Protein AF-A0A142BHB5-F1 (afdb_monomer)

Nearest PDB structures (foldseek):
  3bd1-assembly1_A-1  TM=8.696E-01  e=3.584E-03  Xylella fastidiosa subsp. sandyi Ann-1
  1rzs-assembly1_A  TM=8.654E-01  e=3.312E-02  Lederbergvirus P22
  5w8y-assembly1_A  TM=6.841E-01  e=2.803E-02  Xylella fastidiosa subsp. sandyi Ann-1
  6on0-assembly1_B  TM=8.286E-01  e=1.125E-01  Ravinvirus N15

Structure (mmCIF, N/CA/C/O backbone):
data_AF-A0A142BHB5-F1
#
_entry.id   AF-A0A142BHB5-F1
#
loop_
_atom_site.group_PDB
_atom_site.id
_atom_site.type_symbol
_atom_site.label_atom_id
_atom_site.label_alt_id
_atom_site.label_comp_id
_atom_site.label_asym_id
_atom_site.label_entity_id
_atom_site.label_seq_id
_atom_site.pdbx_PDB_ins_code
_atom_site.Cartn_x
_atom_site.Cartn_y
_atom_site.Cartn_z
_atom_site.occupancy
_atom_site.B_iso_or_equiv
_atom_site.auth_seq_id
_atom_site.auth_comp_id
_atom_site.auth_asym_id
_atom_site.auth_atom_id
_atom_site.pdbx_PDB_model_num
ATOM 1 N N . MET A 1 1 ? -2.977 -4.627 -15.072 1.00 60.56 1 MET A N 1
ATOM 2 C CA . MET A 1 1 ? -3.591 -4.124 -13.820 1.00 60.56 1 MET A CA 1
ATOM 3 C C . MET A 1 1 ? -2.472 -3.543 -12.978 1.00 60.56 1 MET A C 1
ATOM 5 O O . MET A 1 1 ? -1.532 -4.279 -12.717 1.00 60.56 1 MET A O 1
ATOM 9 N N . ASN A 1 2 ? -2.521 -2.247 -12.652 1.00 85.94 2 ASN A N 1
ATOM 10 C CA . ASN A 1 2 ? -1.449 -1.581 -11.903 1.00 85.94 2 ASN A CA 1
ATOM 11 C C . ASN A 1 2 ? -1.370 -2.110 -10.461 1.00 85.94 2 ASN A C 1
ATOM 13 O O . ASN A 1 2 ? -2.351 -2.641 -9.920 1.00 85.94 2 ASN A O 1
ATOM 17 N N . THR A 1 3 ? -0.199 -1.986 -9.840 1.00 91.62 3 THR A N 1
ATOM 18 C CA . THR A 1 3 ? 0.043 -2.564 -8.507 1.00 91.62 3 THR A CA 1
ATOM 19 C C . THR A 1 3 ? -0.830 -1.918 -7.435 1.00 91.62 3 THR A C 1
ATOM 21 O O . THR A 1 3 ? -1.293 -2.600 -6.523 1.00 91.62 3 THR A O 1
ATOM 24 N N . TYR A 1 4 ? -1.184 -0.641 -7.599 1.00 93.00 4 TYR A N 1
ATOM 25 C CA . TYR A 1 4 ? -2.137 0.044 -6.726 1.00 93.00 4 TYR A CA 1
ATOM 26 C C . TYR A 1 4 ? -3.521 -0.614 -6.690 1.00 93.00 4 TYR A C 1
ATOM 28 O O . TYR A 1 4 ? -4.082 -0.801 -5.612 1.00 93.00 4 TYR A O 1
ATOM 36 N N . LYS A 1 5 ? -4.085 -1.007 -7.842 1.00 93.44 5 LYS A N 1
ATOM 37 C CA . LYS A 1 5 ? -5.384 -1.702 -7.869 1.00 93.44 5 LYS A CA 1
ATOM 38 C C . LYS A 1 5 ? -5.304 -3.077 -7.215 1.00 93.44 5 LYS A C 1
ATOM 40 O O . LYS A 1 5 ? -6.257 -3.458 -6.542 1.00 93.44 5 LYS A O 1
ATOM 45 N N . LYS A 1 6 ? -4.187 -3.801 -7.372 1.00 93.56 6 LYS A N 1
ATOM 46 C CA . LYS A 1 6 ? -3.955 -5.068 -6.652 1.00 93.56 6 LYS A CA 1
ATOM 47 C C . LYS A 1 6 ? -3.936 -4.838 -5.139 1.00 93.56 6 LYS A C 1
ATOM 49 O O . LYS A 1 6 ? -4.655 -5.512 -4.411 1.00 93.56 6 LYS A O 1
ATOM 54 N N . LEU A 1 7 ? -3.200 -3.823 -4.683 1.00 93.62 7 LEU A N 1
ATOM 55 C CA . LEU A 1 7 ? -3.119 -3.456 -3.270 1.00 93.62 7 LEU A CA 1
ATOM 56 C C . LEU A 1 7 ? -4.490 -3.073 -2.698 1.00 93.62 7 LEU A C 1
ATOM 58 O O . LEU A 1 7 ? -4.870 -3.531 -1.622 1.00 93.62 7 LEU A O 1
ATOM 62 N N . LEU A 1 8 ? -5.260 -2.272 -3.437 1.00 94.12 8 LEU A N 1
ATOM 63 C CA . LEU A 1 8 ? -6.614 -1.889 -3.046 1.00 94.12 8 LEU A CA 1
ATOM 64 C C . LEU A 1 8 ? -7.568 -3.087 -3.023 1.00 94.12 8 LEU A C 1
ATOM 66 O O . LEU A 1 8 ? -8.396 -3.175 -2.122 1.00 94.12 8 LEU A O 1
ATOM 70 N N . ALA A 1 9 ? -7.436 -4.032 -3.954 1.00 94.56 9 ALA A N 1
ATOM 71 C CA . ALA A 1 9 ? -8.220 -5.263 -3.944 1.00 94.56 9 ALA A CA 1
ATOM 72 C C . ALA A 1 9 ? -7.875 -6.160 -2.740 1.00 94.56 9 ALA A C 1
ATOM 74 O O . ALA A 1 9 ? -8.788 -6.702 -2.115 1.00 94.56 9 ALA A O 1
ATOM 75 N N . TYR A 1 10 ? -6.590 -6.260 -2.381 1.00 94.12 10 TYR A N 1
ATOM 76 C CA . TYR A 1 10 ? -6.108 -7.036 -1.235 1.00 94.12 10 TYR A CA 1
ATOM 77 C C . TYR A 1 10 ? -6.612 -6.455 0.096 1.00 94.12 10 TYR A C 1
ATOM 79 O O . TYR A 1 10 ? -7.258 -7.140 0.889 1.00 94.12 10 TYR A O 1
ATOM 87 N N . PHE A 1 11 ? -6.390 -5.157 0.324 1.00 93.69 11 PHE 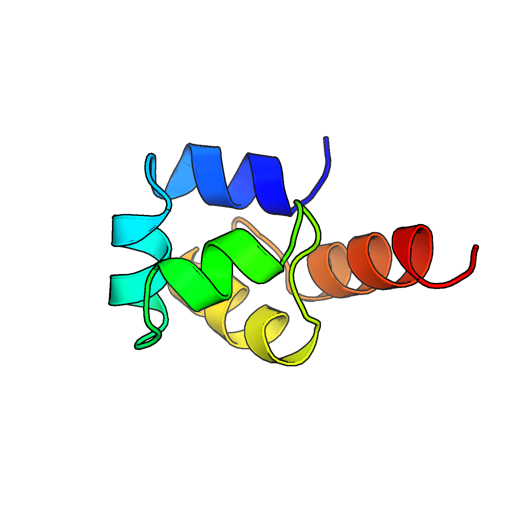A N 1
ATOM 88 C CA . PHE A 1 11 ? -6.768 -4.487 1.574 1.00 93.69 11 PHE A CA 1
ATOM 89 C C . PHE A 1 11 ? -8.230 -4.029 1.622 1.00 93.69 11 PHE A C 1
ATOM 91 O O . PHE A 1 11 ? -8.718 -3.663 2.691 1.00 93.69 11 PHE A O 1
ATOM 98 N N . ARG A 1 12 ? -8.951 -4.073 0.496 1.00 94.12 12 ARG A N 1
ATOM 99 C CA . ARG A 1 12 ? -10.331 -3.594 0.275 1.00 94.12 12 ARG A CA 1
ATOM 100 C C . ARG A 1 12 ? -10.516 -2.078 0.325 1.00 94.12 12 ARG A C 1
ATOM 102 O O . ARG A 1 12 ? -11.276 -1.550 -0.480 1.00 94.12 12 ARG A O 1
ATOM 109 N N . THR A 1 13 ? -9.855 -1.375 1.243 1.00 94.94 13 THR A N 1
ATOM 110 C CA . THR A 1 13 ? -10.016 0.078 1.417 1.00 94.94 13 THR A CA 1
ATOM 111 C C . THR A 1 13 ? -8.680 0.790 1.607 1.00 94.94 13 THR A C 1
ATOM 113 O O . THR A 1 13 ? -7.711 0.219 2.111 1.00 94.94 13 THR A O 1
ATOM 116 N N . GLN A 1 14 ? -8.633 2.075 1.238 1.00 94.25 14 GLN A N 1
ATOM 117 C CA . GLN A 1 14 ? -7.456 2.928 1.452 1.00 94.25 14 GLN A CA 1
ATOM 118 C C . GLN A 1 14 ? -7.127 3.106 2.938 1.00 94.25 14 GLN A C 1
ATOM 120 O O . GLN A 1 14 ? -5.958 3.200 3.298 1.00 94.25 14 GLN A O 1
ATOM 125 N N . GLU A 1 15 ? -8.142 3.127 3.803 1.00 95.50 15 GLU A N 1
ATOM 126 C CA . GLU A 1 15 ? -7.960 3.225 5.254 1.00 95.50 15 GLU A CA 1
ATOM 127 C C . GLU A 1 15 ? -7.194 2.020 5.803 1.00 95.50 15 GLU A C 1
ATOM 129 O O . GLU A 1 15 ? -6.257 2.190 6.578 1.00 95.50 15 GLU A O 1
ATOM 134 N N . ARG A 1 16 ? -7.515 0.804 5.343 1.00 95.69 16 ARG A N 1
ATOM 135 C CA . ARG A 1 16 ? -6.807 -0.411 5.775 1.00 95.69 16 ARG A CA 1
ATOM 136 C C . ARG A 1 16 ? -5.364 -0.441 5.280 1.00 95.69 16 ARG A C 1
ATOM 138 O O . ARG A 1 16 ? -4.486 -0.855 6.030 1.00 95.69 16 ARG A O 1
ATOM 145 N N . ILE A 1 17 ? -5.108 0.064 4.071 1.00 95.12 17 ILE A N 1
ATOM 146 C CA . ILE A 1 17 ? -3.742 0.265 3.561 1.00 95.12 17 ILE A CA 1
ATOM 147 C C . ILE A 1 17 ? -2.980 1.245 4.462 1.00 95.12 17 ILE A C 1
ATOM 149 O O . ILE A 1 17 ? -1.846 0.976 4.848 1.00 95.12 17 ILE A O 1
ATOM 153 N N . ALA A 1 18 ? -3.605 2.371 4.812 1.00 95.50 18 ALA A N 1
ATOM 154 C CA . ALA A 1 18 ? -2.993 3.405 5.636 1.00 95.50 18 ALA A CA 1
ATOM 155 C C . ALA A 1 18 ? -2.619 2.875 7.030 1.00 95.50 18 ALA A C 1
ATOM 157 O O . ALA A 1 18 ? -1.481 3.050 7.461 1.00 95.50 18 ALA A O 1
ATOM 158 N N . VAL A 1 19 ? -3.538 2.150 7.679 1.00 95.88 19 VAL A N 1
ATOM 159 C CA . VAL A 1 19 ? -3.305 1.493 8.975 1.00 95.88 19 VAL A CA 1
ATOM 160 C C . VAL A 1 19 ? -2.170 0.473 8.880 1.00 95.88 19 VAL A C 1
ATOM 162 O O . VAL A 1 19 ? -1.259 0.509 9.702 1.00 95.88 19 VAL A O 1
ATOM 165 N N . ALA A 1 20 ? -2.175 -0.391 7.861 1.00 94.50 20 ALA A N 1
ATOM 166 C CA . ALA A 1 20 ? -1.141 -1.413 7.688 1.00 94.50 20 ALA A CA 1
ATOM 167 C C . ALA A 1 20 ? 0.254 -0.815 7.434 1.00 94.50 20 ALA A C 1
ATOM 169 O O . ALA A 1 20 ? 1.260 -1.367 7.871 1.00 94.50 20 ALA A O 1
ATOM 170 N N . LEU A 1 21 ? 0.318 0.327 6.746 1.00 92.56 21 LEU A N 1
ATOM 171 C CA . LEU A 1 21 ? 1.563 1.036 6.451 1.00 92.56 21 LEU A CA 1
ATOM 172 C C . LEU A 1 21 ? 1.980 2.046 7.530 1.00 92.56 21 LEU A C 1
ATOM 174 O O . LEU A 1 21 ? 3.052 2.636 7.405 1.00 92.56 21 LEU A O 1
ATOM 178 N N . GLY A 1 22 ? 1.153 2.276 8.554 1.00 94.44 22 GLY A N 1
ATOM 179 C CA . GLY A 1 22 ? 1.411 3.285 9.583 1.00 94.44 22 GLY A CA 1
ATOM 180 C C . GLY A 1 22 ? 1.405 4.724 9.052 1.00 94.44 22 GLY A C 1
ATOM 181 O O . GLY A 1 22 ? 2.102 5.586 9.585 1.00 94.44 22 GLY A O 1
ATOM 182 N N . VAL A 1 23 ? 0.651 4.998 7.985 1.00 93.94 23 VAL A N 1
ATOM 183 C CA . VAL A 1 23 ? 0.508 6.337 7.389 1.00 93.94 23 VAL A CA 1
ATOM 184 C C . VAL A 1 23 ? -0.931 6.829 7.508 1.00 93.94 23 VAL A C 1
ATOM 186 O O . VAL A 1 23 ? -1.838 6.089 7.877 1.00 93.94 23 VAL A O 1
ATOM 189 N N . ARG A 1 24 ? -1.172 8.101 7.184 1.00 94.56 24 ARG A N 1
ATOM 190 C CA . ARG A 1 24 ? -2.531 8.656 7.158 1.00 94.56 24 ARG A CA 1
ATOM 191 C C . ARG A 1 24 ? -3.200 8.360 5.813 1.00 94.56 24 ARG A C 1
ATOM 193 O O . ARG A 1 24 ? -2.545 8.396 4.774 1.00 94.56 24 ARG A O 1
ATOM 200 N N . GLN A 1 25 ? -4.515 8.141 5.812 1.00 94.12 25 GLN A N 1
ATOM 201 C CA . GLN A 1 25 ? -5.292 7.884 4.589 1.00 94.12 25 GLN A CA 1
ATOM 202 C C . GLN A 1 25 ? -5.130 8.968 3.496 1.00 94.12 25 GLN A C 1
ATOM 204 O O . GLN A 1 25 ? -4.982 8.592 2.330 1.00 94.12 25 GLN A O 1
ATOM 209 N N . PRO A 1 26 ? -5.003 10.275 3.817 1.00 95.06 26 PRO A N 1
ATOM 210 C CA . PRO A 1 26 ? -4.667 11.296 2.824 1.00 95.06 26 PRO A CA 1
ATOM 211 C C . PRO A 1 26 ? -3.349 11.045 2.080 1.00 95.06 26 PRO A C 1
ATOM 213 O O . PRO A 1 26 ? -3.265 11.338 0.891 1.00 95.06 26 PRO A O 1
ATOM 216 N N . SER A 1 27 ? -2.340 10.451 2.729 1.00 93.81 27 SER A N 1
ATOM 217 C CA . SER A 1 27 ? -1.085 10.085 2.060 1.00 93.81 27 SER A CA 1
ATOM 218 C C . SER A 1 27 ? -1.316 9.035 0.975 1.00 93.81 27 SER A C 1
ATOM 220 O O . SER A 1 27 ? -0.715 9.134 -0.086 1.00 93.81 27 SER A O 1
ATOM 222 N N . ILE A 1 28 ? -2.221 8.076 1.199 1.00 93.7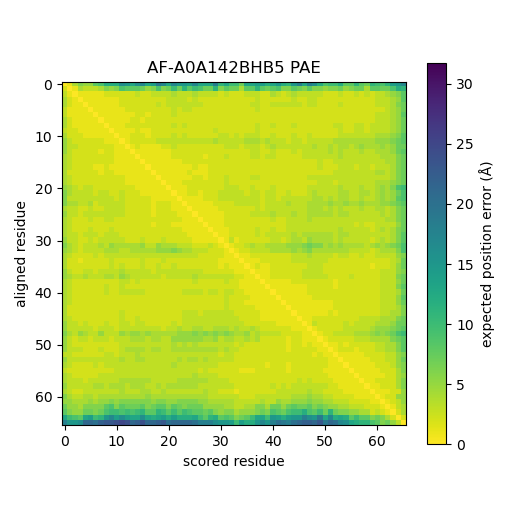5 28 ILE A N 1
ATOM 223 C CA . ILE A 1 28 ? -2.593 7.061 0.200 1.00 93.75 28 ILE A CA 1
ATOM 224 C C . ILE A 1 28 ? -3.380 7.687 -0.959 1.00 93.75 28 ILE A C 1
ATOM 226 O O . ILE A 1 28 ? -3.201 7.297 -2.110 1.00 93.75 28 ILE A O 1
ATOM 230 N N . SER A 1 29 ? -4.237 8.672 -0.678 1.00 93.69 29 SER A N 1
ATOM 231 C CA . SER A 1 29 ? 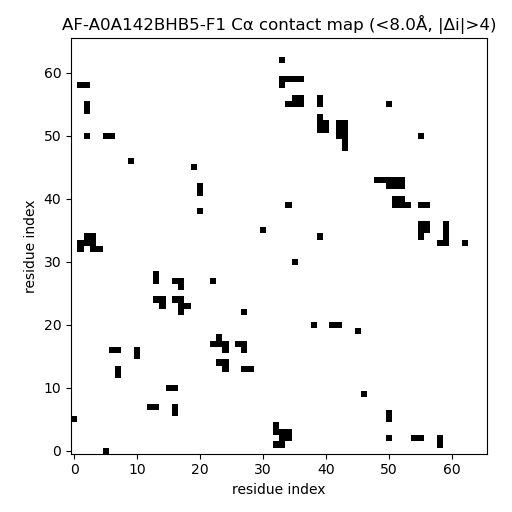-4.979 9.404 -1.715 1.00 93.69 29 SER A CA 1
ATOM 232 C C . SER A 1 29 ? -4.042 10.202 -2.638 1.00 93.69 29 SER A C 1
ATOM 234 O O . SER A 1 29 ? -4.200 10.199 -3.860 1.00 93.69 29 SER A O 1
ATOM 236 N N . GLN A 1 30 ? -2.988 10.803 -2.074 1.00 93.69 30 GLN A N 1
ATOM 237 C CA . GLN A 1 30 ? -1.976 11.560 -2.825 1.00 93.69 30 GLN A CA 1
ATOM 238 C C . GLN A 1 30 ? -1.182 10.724 -3.833 1.00 93.69 30 GLN A C 1
ATOM 240 O O . GLN A 1 30 ? -0.607 11.285 -4.762 1.00 93.69 30 GLN A O 1
ATOM 245 N N . TRP A 1 31 ? -1.163 9.401 -3.688 1.00 91.62 31 TRP A N 1
ATOM 246 C CA . TRP A 1 31 ? -0.481 8.502 -4.618 1.00 91.62 31 TRP A CA 1
ATOM 247 C C . TRP A 1 31 ? -1.126 8.475 -6.004 1.00 91.62 31 TRP A C 1
ATOM 249 O O . TRP A 1 31 ? -0.498 8.018 -6.952 1.00 91.62 31 TRP A O 1
ATOM 259 N N . LYS A 1 32 ? -2.376 8.951 -6.139 1.00 88.31 32 LYS A N 1
ATOM 260 C CA . LYS A 1 32 ? -3.099 9.052 -7.421 1.00 88.31 32 LYS A CA 1
ATOM 261 C C . LYS A 1 32 ? -3.067 7.756 -8.249 1.00 88.31 32 LYS A C 1
ATOM 263 O O . LYS A 1 32 ? -3.066 7.787 -9.475 1.00 88.31 32 LYS A O 1
ATOM 268 N N . GLY A 1 33 ? -3.056 6.605 -7.575 1.00 88.75 33 GLY A N 1
ATOM 269 C CA . GLY A 1 33 ? -3.025 5.296 -8.225 1.00 88.75 33 GLY A CA 1
ATOM 270 C C . GLY A 1 33 ? -1.633 4.738 -8.541 1.00 88.75 33 GLY A C 1
ATOM 271 O O . GLY A 1 33 ? -1.567 3.704 -9.201 1.00 88.75 33 GLY A O 1
ATOM 272 N N . VAL A 1 34 ? -0.554 5.366 -8.063 1.00 92.56 34 VAL A N 1
ATOM 273 C CA . VAL A 1 34 ? 0.835 4.913 -8.235 1.00 92.56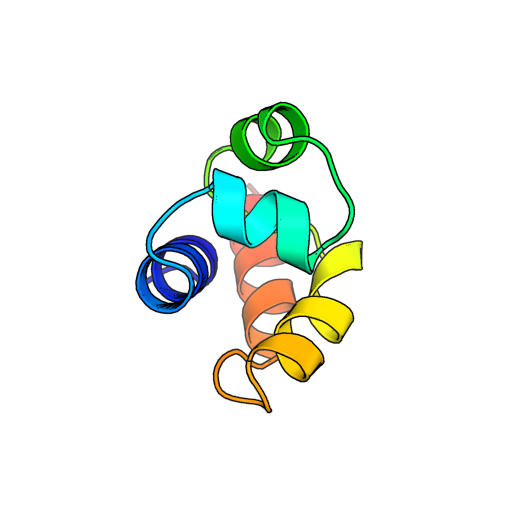 34 VAL A CA 1
A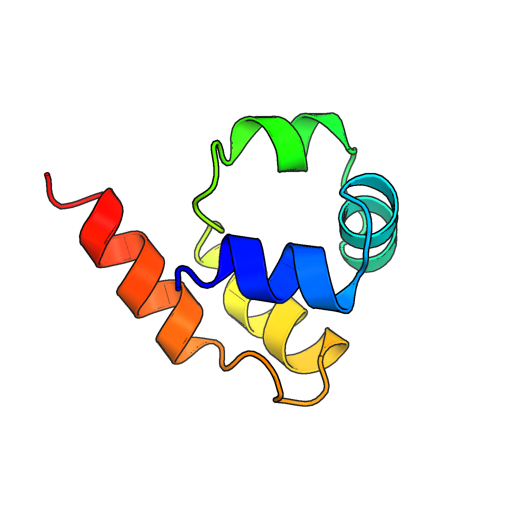TOM 274 C C . VAL A 1 34 ? 1.504 4.776 -6.868 1.00 92.56 34 VAL A C 1
ATOM 276 O O . VAL A 1 34 ? 1.648 5.748 -6.133 1.00 92.56 34 VAL A O 1
ATOM 279 N N . ILE A 1 35 ? 1.918 3.563 -6.504 1.00 92.69 35 ILE A N 1
ATOM 280 C CA . ILE A 1 35 ? 2.540 3.301 -5.200 1.00 92.69 35 ILE A CA 1
ATOM 281 C C . ILE A 1 35 ? 3.989 3.820 -5.205 1.00 92.69 35 ILE A C 1
ATOM 283 O O . ILE A 1 35 ? 4.775 3.387 -6.043 1.00 92.69 35 ILE A O 1
ATOM 287 N N . PRO A 1 36 ? 4.401 4.676 -4.251 1.00 92.94 36 PRO A N 1
ATOM 288 C CA . PRO A 1 36 ? 5.789 5.117 -4.149 1.00 92.94 36 PRO A CA 1
ATOM 289 C C . PRO A 1 36 ? 6.752 3.966 -3.831 1.00 92.94 36 PRO A C 1
ATOM 291 O O . PRO A 1 36 ? 6.503 3.184 -2.909 1.00 92.94 36 PRO A O 1
ATOM 294 N N . VAL A 1 37 ? 7.913 3.946 -4.493 1.00 93.31 37 VAL A N 1
ATOM 295 C CA . VAL A 1 37 ? 8.958 2.907 -4.343 1.00 93.31 37 VAL A CA 1
ATOM 296 C C . VAL A 1 37 ? 9.351 2.657 -2.883 1.00 93.31 37 VAL A C 1
ATOM 298 O O . VAL A 1 37 ? 9.561 1.514 -2.479 1.00 93.31 37 VAL A O 1
ATOM 301 N N . LYS A 1 38 ? 9.372 3.704 -2.046 1.00 93.31 38 LYS A N 1
ATOM 302 C CA . LYS A 1 38 ? 9.697 3.590 -0.612 1.00 93.31 38 LYS A CA 1
ATOM 303 C C . LYS A 1 38 ? 8.791 2.621 0.165 1.00 93.31 38 LYS A C 1
ATOM 305 O O . LYS A 1 38 ? 9.207 2.117 1.202 1.00 93.31 38 LYS A O 1
ATOM 310 N N . HIS A 1 39 ? 7.572 2.360 -0.315 1.00 93.69 39 HIS A N 1
ATOM 311 C CA . HIS A 1 39 ? 6.626 1.438 0.318 1.00 93.69 39 HIS A CA 1
ATOM 312 C C . HIS A 1 39 ? 6.654 0.024 -0.279 1.00 93.69 39 HIS A C 1
ATOM 314 O O . HIS A 1 39 ? 6.050 -0.872 0.306 1.00 93.69 39 HIS A O 1
ATOM 320 N N . ALA A 1 40 ? 7.373 -0.208 -1.383 1.00 94.06 40 ALA A N 1
ATOM 321 C CA . ALA A 1 40 ? 7.366 -1.476 -2.118 1.00 94.06 40 ALA A CA 1
ATOM 322 C C . ALA A 1 40 ? 7.750 -2.680 -1.238 1.00 94.06 40 ALA A C 1
ATOM 324 O O . ALA A 1 40 ? 6.999 -3.647 -1.149 1.00 94.06 40 ALA A O 1
ATOM 325 N N . LYS A 1 41 ? 8.867 -2.585 -0.503 1.00 94.69 41 LYS A N 1
ATOM 326 C CA . LYS A 1 41 ? 9.325 -3.656 0.405 1.00 94.69 41 LYS A CA 1
A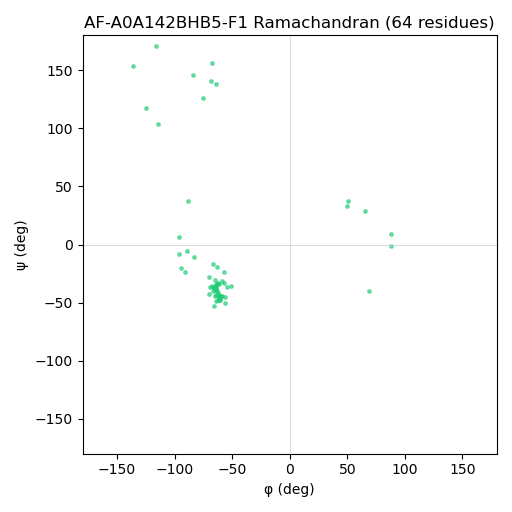TOM 327 C C . LYS A 1 41 ? 8.360 -3.912 1.562 1.00 94.69 41 LYS A C 1
ATOM 329 O O . LYS A 1 41 ? 8.203 -5.045 2.007 1.00 94.69 41 LYS A O 1
ATOM 334 N N . THR A 1 42 ? 7.727 -2.864 2.082 1.00 94.75 42 THR A N 1
ATOM 335 C CA . THR A 1 42 ? 6.750 -3.007 3.169 1.00 94.75 42 THR A CA 1
ATOM 336 C C . THR A 1 42 ? 5.489 -3.693 2.663 1.00 94.75 42 THR A C 1
ATOM 338 O O . THR A 1 42 ? 4.977 -4.588 3.323 1.00 94.75 42 THR A O 1
ATOM 341 N N . ILE A 1 43 ? 5.017 -3.316 1.475 1.00 94.31 43 ILE A N 1
ATOM 342 C CA . ILE A 1 43 ? 3.855 -3.930 0.828 1.00 94.31 43 ILE A CA 1
ATOM 343 C C . ILE A 1 43 ? 4.101 -5.412 0.557 1.00 94.31 43 ILE A C 1
ATOM 345 O O . ILE A 1 43 ? 3.249 -6.229 0.893 1.00 94.31 43 ILE A O 1
ATOM 349 N N . GLU A 1 44 ? 5.270 -5.770 0.033 1.00 95.25 44 GLU A N 1
ATOM 350 C CA . GLU A 1 44 ? 5.653 -7.167 -0.189 1.00 95.25 44 GLU A CA 1
ATOM 351 C C . GLU A 1 44 ? 5.583 -7.986 1.106 1.00 95.25 44 GLU A C 1
ATOM 353 O O . GLU A 1 44 ? 4.971 -9.050 1.139 1.00 95.25 44 GLU A O 1
ATOM 358 N N . ARG A 1 45 ? 6.106 -7.448 2.215 1.00 95.06 45 ARG A N 1
ATOM 359 C CA . ARG A 1 45 ? 6.016 -8.098 3.532 1.00 95.06 45 ARG A CA 1
ATOM 360 C C . ARG A 1 45 ? 4.578 -8.224 4.036 1.00 95.06 45 ARG A C 1
ATOM 362 O O . ARG A 1 45 ? 4.202 -9.274 4.542 1.00 95.06 45 ARG A O 1
ATOM 369 N N . LEU A 1 46 ? 3.770 -7.174 3.901 1.00 93.38 46 LEU A N 1
ATOM 370 C CA . LEU A 1 46 ? 2.380 -7.155 4.378 1.00 93.38 46 LEU A CA 1
ATOM 371 C C . LEU A 1 46 ? 1.451 -8.064 3.566 1.00 93.38 46 LEU A C 1
ATOM 373 O O . LEU A 1 46 ? 0.442 -8.546 4.078 1.00 93.38 46 LEU A O 1
ATOM 377 N N . THR A 1 47 ? 1.784 -8.272 2.297 1.00 94.06 47 THR A N 1
ATOM 378 C CA . THR A 1 47 ? 1.052 -9.151 1.381 1.00 94.06 47 THR A CA 1
ATOM 379 C C . THR A 1 47 ? 1.667 -10.547 1.302 1.00 94.06 47 THR A C 1
ATOM 381 O O . THR A 1 47 ? 1.228 -11.362 0.500 1.00 94.06 47 THR A O 1
ATOM 384 N N . ASN A 1 48 ? 2.675 -10.834 2.136 1.00 92.50 48 ASN A N 1
ATOM 385 C CA . ASN A 1 48 ? 3.403 -12.100 2.166 1.00 92.50 48 ASN A CA 1
ATOM 386 C C . ASN A 1 48 ? 3.906 -12.551 0.776 1.00 92.50 48 ASN A C 1
ATOM 388 O O . ASN A 1 48 ? 3.871 -13.734 0.447 1.00 92.50 48 ASN A O 1
ATOM 392 N N . GLY A 1 49 ? 4.343 -11.592 -0.046 1.00 92.69 49 GLY A N 1
ATOM 393 C CA . GLY A 1 49 ? 4.839 -11.822 -1.403 1.00 92.69 49 GLY A CA 1
ATOM 394 C C . GLY A 1 49 ? 3.781 -11.828 -2.513 1.00 92.69 49 GLY A C 1
ATOM 395 O O . GLY A 1 49 ? 4.162 -11.955 -3.672 1.00 92.69 49 GLY A O 1
ATOM 396 N N . ASP A 1 50 ? 2.488 -11.652 -2.212 1.00 92.50 50 ASP A N 1
ATOM 397 C CA . ASP A 1 50 ? 1.432 -11.578 -3.244 1.00 92.50 50 ASP A CA 1
ATOM 398 C C . ASP A 1 50 ? 1.626 -10.370 -4.183 1.00 92.50 50 ASP A C 1
ATOM 400 O O . ASP A 1 50 ? 1.372 -10.440 -5.388 1.00 92.50 50 ASP A O 1
ATOM 404 N N . ILE A 1 51 ? 2.151 -9.264 -3.642 1.00 93.50 51 ILE A N 1
ATOM 405 C CA . ILE A 1 51 ? 2.589 -8.100 -4.415 1.00 93.50 51 ILE A CA 1
ATOM 406 C C . ILE A 1 51 ? 4.104 -7.957 -4.272 1.00 93.50 51 ILE A C 1
ATOM 408 O O . ILE A 1 51 ? 4.594 -7.469 -3.253 1.00 93.50 51 ILE A O 1
ATOM 412 N N . ALA A 1 52 ? 4.842 -8.349 -5.310 1.00 94.75 52 ALA A N 1
ATOM 413 C CA . ALA A 1 52 ? 6.297 -8.262 -5.320 1.00 94.75 52 ALA A CA 1
ATOM 414 C C . ALA A 1 52 ? 6.774 -6.803 -5.363 1.00 94.75 52 ALA A C 1
ATOM 416 O O . ALA A 1 52 ? 6.233 -5.967 -6.095 1.00 94.75 52 ALA A O 1
ATOM 417 N N . ALA A 1 53 ? 7.840 -6.491 -4.624 1.00 93.88 53 ALA A N 1
ATOM 418 C CA . ALA A 1 53 ? 8.389 -5.138 -4.599 1.00 93.88 53 ALA A CA 1
ATOM 419 C C . ALA A 1 53 ? 8.874 -4.693 -5.990 1.00 93.88 53 ALA A C 1
ATOM 421 O O . ALA A 1 53 ? 8.734 -3.522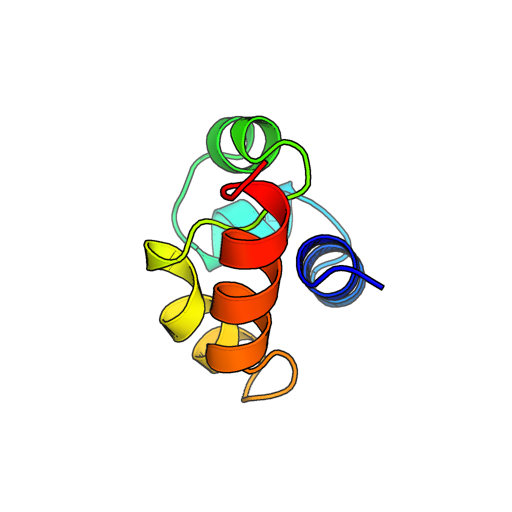 -6.342 1.00 93.88 53 ALA A O 1
ATOM 422 N N . ILE A 1 54 ? 9.396 -5.623 -6.797 1.00 93.19 54 ILE A N 1
ATOM 423 C CA . ILE A 1 54 ? 9.856 -5.340 -8.162 1.00 93.19 54 ILE A CA 1
ATOM 424 C C . ILE A 1 54 ? 8.718 -4.929 -9.099 1.00 93.19 54 ILE A C 1
ATOM 426 O O . ILE A 1 54 ? 8.901 -4.014 -9.899 1.00 93.19 54 ILE A O 1
ATOM 430 N N . ASP A 1 55 ? 7.530 -5.519 -8.943 1.00 93.12 55 ASP A N 1
ATOM 431 C CA . ASP A 1 55 ? 6.347 -5.119 -9.708 1.00 93.12 55 ASP A CA 1
ATOM 432 C C . ASP A 1 55 ? 5.944 -3.686 -9.357 1.00 93.12 55 ASP A C 1
ATOM 434 O O . ASP A 1 55 ? 5.575 -2.910 -10.236 1.00 93.12 55 ASP A O 1
ATOM 438 N N . VAL A 1 56 ? 6.037 -3.318 -8.073 1.00 93.12 56 VAL A N 1
ATOM 439 C CA . VAL A 1 56 ? 5.726 -1.961 -7.599 1.00 93.12 56 VAL A CA 1
ATOM 440 C C . VAL A 1 56 ? 6.708 -0.946 -8.175 1.00 93.12 56 VAL A C 1
ATOM 442 O O . VAL A 1 56 ? 6.285 0.116 -8.623 1.00 93.12 56 VAL A O 1
ATOM 445 N N . VAL A 1 57 ? 8.007 -1.262 -8.179 1.00 92.00 57 VAL A N 1
ATOM 446 C CA . VAL A 1 57 ? 9.033 -0.383 -8.761 1.00 92.00 57 VAL A CA 1
ATOM 447 C C . VAL A 1 57 ? 8.817 -0.229 -10.263 1.00 92.00 57 VAL A C 1
ATOM 449 O O . VAL A 1 57 ? 8.736 0.893 -10.747 1.00 92.00 57 VAL A O 1
ATOM 452 N N . SER A 1 58 ? 8.623 -1.335 -10.985 1.00 91.56 58 SER A N 1
ATOM 453 C CA . SER A 1 58 ? 8.387 -1.298 -12.429 1.00 91.56 58 SER A CA 1
ATOM 454 C C . SER A 1 58 ? 7.135 -0.487 -12.788 1.00 91.56 58 SER A C 1
ATOM 456 O O . SER A 1 58 ? 7.184 0.362 -13.676 1.00 91.56 58 SER A O 1
ATOM 458 N N . ASP A 1 59 ? 6.030 -0.672 -12.057 1.00 90.75 59 ASP A N 1
ATOM 459 C CA . ASP A 1 59 ? 4.801 0.112 -12.232 1.00 90.75 59 ASP A CA 1
ATOM 460 C C . ASP A 1 59 ? 5.030 1.600 -11.912 1.00 90.75 59 ASP A C 1
ATOM 462 O O . ASP A 1 59 ? 4.545 2.460 -12.645 1.00 90.75 59 ASP A O 1
ATOM 466 N N . TYR A 1 60 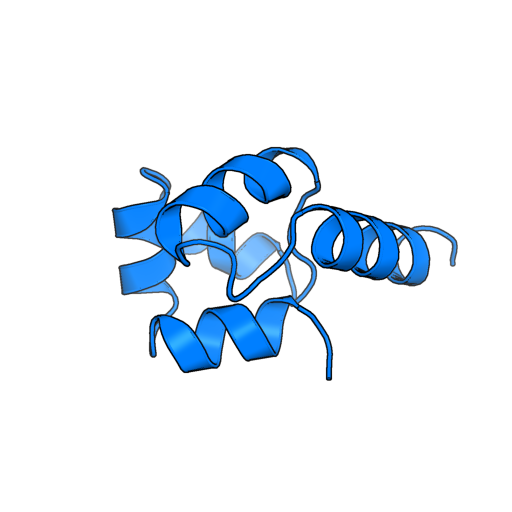? 5.806 1.927 -10.873 1.00 90.31 60 TYR A N 1
ATOM 467 C CA . TYR A 1 60 ? 6.162 3.309 -10.538 1.00 90.31 60 TYR A CA 1
ATOM 468 C C . TYR A 1 60 ? 6.977 3.985 -11.648 1.00 90.31 60 TYR A C 1
ATOM 470 O O . TYR A 1 60 ? 6.640 5.102 -12.049 1.00 90.31 60 TYR A O 1
ATOM 478 N N . ASP A 1 61 ? 8.014 3.323 -12.163 1.00 88.69 61 ASP A N 1
ATOM 479 C CA . ASP A 1 61 ? 8.866 3.849 -13.235 1.00 88.69 61 ASP A CA 1
ATOM 480 C C . ASP A 1 61 ? 8.074 4.080 -14.528 1.00 88.69 61 ASP A C 1
ATOM 482 O O . ASP A 1 61 ? 8.193 5.138 -15.144 1.00 88.69 61 ASP A O 1
ATOM 486 N N . LEU A 1 62 ? 7.182 3.153 -14.898 1.00 86.50 62 LEU A N 1
ATOM 487 C CA . LEU A 1 62 ? 6.314 3.301 -16.076 1.00 86.50 62 LEU A C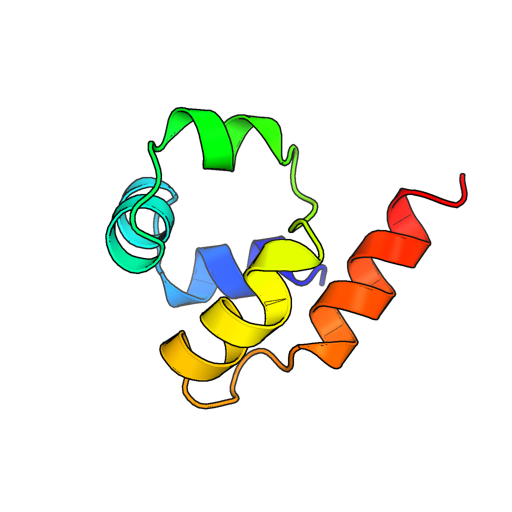A 1
ATOM 488 C C . LEU A 1 62 ? 5.410 4.542 -16.014 1.00 86.50 62 LEU A C 1
ATOM 490 O O . LEU A 1 62 ? 5.069 5.103 -17.055 1.00 86.50 62 LEU A O 1
ATOM 494 N N . HIS A 1 63 ? 5.000 4.963 -14.815 1.00 81.38 63 HIS A N 1
ATOM 495 C CA . HIS A 1 63 ? 4.134 6.131 -14.635 1.00 81.38 63 HIS A CA 1
ATOM 496 C C . HIS A 1 63 ? 4.909 7.442 -14.437 1.00 81.38 63 HIS A C 1
ATOM 498 O O . HIS A 1 63 ? 4.345 8.500 -14.707 1.00 81.38 63 HIS A O 1
ATOM 504 N N . ASN A 1 64 ? 6.163 7.394 -13.971 1.00 78.19 64 ASN A N 1
ATOM 505 C CA . ASN A 1 64 ? 6.988 8.587 -13.736 1.00 78.19 64 ASN A CA 1
ATOM 506 C C . ASN A 1 64 ? 7.899 8.952 -14.914 1.00 78.19 64 ASN A C 1
ATOM 508 O O . ASN A 1 64 ? 8.329 10.096 -15.000 1.00 78.19 64 ASN A O 1
ATOM 512 N N . ASN A 1 65 ? 8.197 8.018 -15.818 1.00 66.94 65 ASN A N 1
ATOM 513 C CA . ASN A 1 65 ? 9.080 8.253 -16.964 1.00 66.94 65 ASN A CA 1
ATOM 514 C C . ASN A 1 65 ? 8.321 8.790 -18.199 1.00 66.94 65 ASN A C 1
ATOM 516 O O . ASN A 1 65 ? 8.583 8.373 -19.328 1.00 66.94 65 ASN A O 1
ATOM 520 N N . LYS A 1 66 ? 7.326 9.656 -17.970 1.00 51.91 66 LYS A N 1
ATOM 521 C CA . LYS A 1 66 ? 6.421 10.201 -18.989 1.00 51.91 66 LYS A CA 1
ATOM 522 C C . LYS A 1 66 ? 6.471 11.720 -19.045 1.00 51.91 66 LYS A C 1
ATOM 524 O O . LYS A 1 66 ? 6.560 12.337 -17.963 1.00 51.91 66 LYS A O 1
#

Secondary structure (DSSP, 8-state):
--HHHHHHHHHSSHHHHHHHHTS-HHHHHTTTT---GGGHHHHHHHTTTSS-HHHHHHHHHHHH--

pLDDT: mean 91.27, std 7.62, range [51.91, 95.88]

Organism: NCBI:txid570277

Foldseek 3Di:
DALLVVLCVVQVDLCSVCVQQVHDSVVSVVCVSQDDLVCLVSSCVSVVNPRHSVSSVVSNCVVPVD

Radius of gyration: 10.76 Å; Cα contacts (8 Å, |Δi|>4): 70; chains: 1; bounding box: 20×24×29 Å

Mean predicted aligned error: 3.23 Å

Solvent-accessible surface area (backbone atoms only — not comparable to full-atom values): 3799 Å² total; per-residue (Å²): 132,58,55,38,60,53,50,38,63,73,51,68,38,62,58,51,46,14,62,76,70,74,48,56,46,69,62,61,60,72,37,77,71,45,53,60,61,92,48,20,64,57,48,14,61,76,47,75,56,78,45,48,34,66,56,30,38,52,50,32,49,71,69,66,78,112

InterPro domains:
  IPR010982 Lambda repressor-like, DNA-binding domain superfamily [G3DSA:1.10.260.40] (2-60)
  IPR010982 Lambda repressor-like, DNA-binding domain superfamily [SSF47413] (4-59)

Sequence (66 aa):
MNTYKKLLAYFRTQERIAVALGVRQPSISQWKGVIPVKHAKTIERLTNGDIAAIDVVSDYDLHNNK